Protein AF-A0A1Z5IZV8-F1 (afdb_monomer)

Solvent-accessible surface area (backbone atoms only — not comparable to full-atom values): 6858 Å² total; per-residue (Å²): 134,85,79,77,83,75,51,70,67,57,52,53,51,50,49,42,70,78,34,72,87,62,86,81,80,80,51,69,66,60,46,51,50,49,55,48,50,47,65,76,40,50,89,75,47,74,56,68,29,40,55,60,50,47,11,37,74,75,70,69,34,94,59,42,61,70,44,50,53,52,52,60,74,42,32,76,66,36,24,40,95,66,75,30,72,30,62,69,86,53,36,86,83,49,46,65,34,43,41,64,62,48,50,51,52,49,51,69,64,59,73,75,76,127

Organism: NCBI:txid1714682

Radius of gyration: 18.43 Å; Cα contacts (8 Å, |Δi|>4): 82; chains: 1; bounding box: 44×48×38 Å

Secondary structure (DSSP, 8-state):
-------HHHHHHHHHHH-TT------HHHHHHHHHHHHHTGGGSPPEEPHHHHHHHHS--S-SHHHHHHHHHTHHHHBGGGT-SB-SSGGGG---EEHHHHHHHHHHHHTT--

Sequence (114 aa):
MDTVKVDKQQLLNLVKLTFPEAVVITDPKQVNAFEKWRKENERALPEMWTLKEFAKRVYHLKSTKRAADYLFQHRDELDIEKGGFIDFDQSHNGWHIPAEELIEFNRSHHYRWE

pLDDT: mean 80.72, std 13.1, range [33.47, 93.0]

Mean predicted aligned error: 12.45 Å

Foldseek 3Di:
DDDPPDDPVNVVVVCCVVPVPDDDDDDPVVVVVVVVVCVVCVVVDQDWDWLCCCCCVPVVDNDSVVSVVVCVVCVCQQDVVNVHPWPPVCCVVTGGHRPVSVVVVVVVVVVPDD

Structure (mmCIF, N/CA/C/O backbone):
data_AF-A0A1Z5IZV8-F1
#
_entry.id   AF-A0A1Z5IZV8-F1
#
loop_
_atom_site.group_PDB
_atom_site.id
_atom_site.type_symbol
_atom_site.label_atom_id
_atom_site.label_alt_id
_atom_site.label_comp_id
_atom_site.label_asym_id
_atom_site.label_entity_id
_atom_site.label_seq_id
_atom_site.pdbx_PDB_ins_code
_atom_site.Cartn_x
_atom_site.Cartn_y
_atom_site.Cartn_z
_atom_site.occupancy
_atom_site.B_iso_or_equiv
_atom_site.auth_seq_id
_atom_site.auth_comp_id
_atom_site.auth_asym_id
_atom_site.auth_atom_id
_atom_site.pdbx_PDB_model_num
ATOM 1 N N . MET A 1 1 ? -6.417 30.298 3.667 1.00 38.81 1 MET A N 1
ATOM 2 C CA . MET A 1 1 ? -6.817 28.892 3.464 1.00 38.81 1 MET A CA 1
ATOM 3 C C . MET A 1 1 ? -8.028 28.656 4.337 1.00 38.81 1 MET A C 1
ATOM 5 O O . MET A 1 1 ? -7.876 28.570 5.550 1.00 38.81 1 MET A O 1
ATOM 9 N N . ASP A 1 2 ? -9.215 28.663 3.738 1.00 42.16 2 ASP A N 1
ATOM 10 C CA . ASP A 1 2 ? -10.458 28.394 4.456 1.00 42.16 2 ASP A CA 1
ATOM 11 C C . ASP A 1 2 ? -10.529 26.906 4.787 1.00 42.16 2 ASP A C 1
ATOM 13 O O . ASP A 1 2 ? -10.492 26.048 3.905 1.00 42.16 2 ASP A O 1
ATOM 17 N N . THR A 1 3 ? -10.584 26.586 6.076 1.00 48.09 3 THR A N 1
ATOM 18 C CA . THR A 1 3 ? -10.885 25.228 6.520 1.00 48.09 3 THR A CA 1
ATOM 19 C C . THR A 1 3 ? -12.381 25.017 6.347 1.00 48.09 3 THR A C 1
ATOM 21 O O . THR A 1 3 ? -13.196 25.527 7.114 1.00 48.09 3 THR A O 1
ATOM 24 N N . VAL A 1 4 ? -12.758 24.282 5.301 1.00 58.72 4 VAL A N 1
ATOM 25 C CA . VAL A 1 4 ? -14.135 23.818 5.130 1.00 58.72 4 VAL A CA 1
ATOM 26 C C . VAL A 1 4 ? -14.443 22.904 6.313 1.00 58.72 4 VAL A C 1
ATOM 28 O O . VAL A 1 4 ? -13.848 21.835 6.453 1.00 58.72 4 VAL A O 1
ATOM 31 N N . LYS A 1 5 ? -15.343 23.334 7.205 1.00 57.12 5 LYS A N 1
ATOM 32 C CA . LYS A 1 5 ? -15.905 22.453 8.232 1.00 57.12 5 LYS A CA 1
ATOM 33 C C . LYS A 1 5 ? -16.708 21.377 7.517 1.00 57.12 5 LYS A C 1
ATOM 35 O O . LYS A 1 5 ? -17.832 21.625 7.094 1.00 57.12 5 LYS A O 1
ATOM 40 N N . VAL A 1 6 ? -16.113 20.202 7.364 1.00 62.16 6 VAL A N 1
ATOM 41 C CA . VAL A 1 6 ? -16.820 19.048 6.822 1.00 62.16 6 VAL A CA 1
ATOM 42 C C . VAL A 1 6 ? -17.757 18.525 7.903 1.00 62.16 6 VAL A C 1
ATOM 44 O O . VAL A 1 6 ? -17.321 18.164 8.999 1.00 62.16 6 VAL A O 1
ATOM 47 N N . ASP A 1 7 ? -19.055 18.529 7.609 1.00 81.94 7 ASP A N 1
ATOM 48 C CA . ASP A 1 7 ? -20.068 17.965 8.491 1.00 81.94 7 ASP A CA 1
ATOM 49 C C . ASP A 1 7 ? -19.853 16.447 8.586 1.00 81.94 7 ASP A C 1
ATOM 51 O O . ASP A 1 7 ? -19.759 15.740 7.577 1.00 81.94 7 ASP A O 1
ATOM 55 N N . LYS A 1 8 ? -19.784 15.931 9.816 1.00 78.56 8 LYS A N 1
ATOM 56 C CA . LYS A 1 8 ? -19.640 14.499 10.098 1.00 78.56 8 LYS A CA 1
ATOM 57 C C . LYS A 1 8 ? -20.706 13.674 9.367 1.00 78.56 8 LYS A C 1
ATOM 59 O O . LYS A 1 8 ? -20.403 12.589 8.880 1.00 78.56 8 LYS A O 1
ATOM 64 N N . GLN A 1 9 ? -21.930 14.186 9.253 1.00 79.88 9 GLN A N 1
ATOM 65 C CA . GLN A 1 9 ? -23.023 13.508 8.567 1.00 79.88 9 GLN A CA 1
ATOM 66 C C . GLN A 1 9 ? -22.805 13.447 7.049 1.00 79.88 9 GLN A C 1
ATOM 68 O O . GLN A 1 9 ? -23.099 12.427 6.429 1.00 79.88 9 GLN A O 1
ATOM 73 N N . GLN A 1 10 ? -22.239 14.501 6.454 1.00 83.00 10 GLN A N 1
ATOM 74 C CA . GLN A 1 10 ? -21.890 14.518 5.030 1.00 83.00 10 GLN A CA 1
ATOM 75 C C . GLN A 1 10 ? -20.781 13.508 4.716 1.00 83.00 10 GLN A C 1
ATOM 77 O O . GLN A 1 10 ? -20.892 12.769 3.740 1.00 83.00 10 GLN A O 1
ATOM 82 N N . LEU A 1 11 ? -19.763 13.412 5.577 1.00 81.44 11 LEU A N 1
ATOM 83 C CA . LEU A 1 11 ? -18.706 12.399 5.466 1.00 81.44 11 LEU A CA 1
ATOM 84 C C . LEU A 1 11 ? -19.257 10.975 5.553 1.00 81.44 11 LEU A C 1
ATOM 86 O O . LEU A 1 11 ? -18.922 10.137 4.722 1.00 81.44 11 LEU A O 1
ATOM 90 N N . LEU A 1 12 ? -20.134 10.703 6.524 1.00 83.38 12 LEU A N 1
ATOM 91 C CA . LEU A 1 12 ? -20.757 9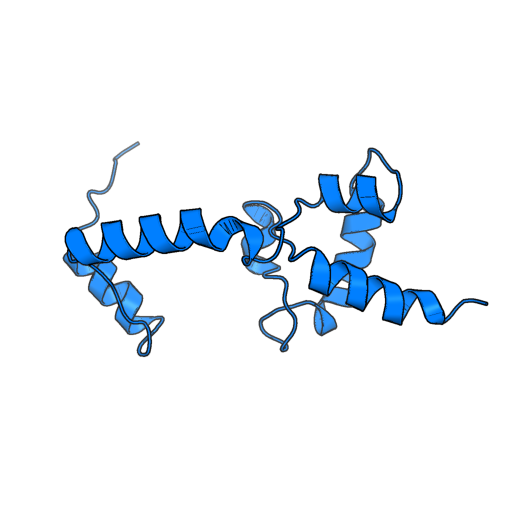.385 6.671 1.00 83.38 12 LEU A CA 1
ATOM 92 C C . LEU A 1 12 ? -21.574 8.993 5.439 1.00 83.38 12 LEU A C 1
ATOM 94 O O . LEU A 1 12 ? -21.531 7.840 5.014 1.00 83.38 12 LEU A O 1
ATOM 98 N N . ASN A 1 13 ? -22.302 9.948 4.863 1.00 84.00 13 ASN A N 1
ATOM 99 C CA . ASN A 1 13 ? -23.088 9.708 3.661 1.00 84.00 13 ASN A CA 1
ATOM 100 C C . ASN A 1 13 ? -22.189 9.426 2.451 1.00 84.00 13 ASN A C 1
ATOM 102 O O . ASN A 1 13 ? -22.472 8.491 1.711 1.00 84.00 13 ASN A O 1
ATOM 106 N N . LEU A 1 14 ? -21.091 10.173 2.280 1.00 84.38 14 LEU A N 1
ATOM 107 C CA . LEU A 1 14 ? -20.109 9.927 1.218 1.00 84.38 14 LEU A CA 1
ATOM 108 C C . LEU A 1 14 ? -19.479 8.538 1.338 1.00 84.38 14 LEU A C 1
ATOM 110 O O . LEU A 1 14 ? -19.463 7.795 0.365 1.00 84.38 14 LEU A O 1
ATOM 114 N N . VAL A 1 15 ? -19.031 8.154 2.537 1.00 80.81 15 VAL A N 1
ATOM 115 C CA . VAL A 1 15 ? -18.419 6.836 2.765 1.00 80.81 15 VAL A CA 1
ATOM 116 C C . VAL A 1 15 ? -19.391 5.709 2.429 1.00 80.81 15 VAL A C 1
ATOM 118 O O . VAL A 1 15 ? -18.998 4.771 1.751 1.00 80.81 15 VAL A O 1
ATOM 121 N N . LYS A 1 16 ? -20.661 5.810 2.834 1.00 82.00 16 LYS A N 1
ATOM 122 C CA . LYS A 1 16 ? -21.679 4.799 2.501 1.00 82.00 16 LYS A CA 1
ATOM 123 C C . LYS A 1 16 ? -22.024 4.751 1.015 1.00 82.00 16 LYS A C 1
ATOM 125 O O . LYS A 1 16 ? -22.458 3.716 0.529 1.00 82.00 16 LYS A O 1
ATOM 130 N N . LEU A 1 17 ? -21.880 5.865 0.306 1.00 83.62 17 LEU A N 1
ATOM 131 C CA . LEU A 1 17 ? -22.172 5.935 -1.122 1.00 83.62 17 LEU A CA 1
ATOM 132 C C . LEU A 1 17 ? -21.028 5.332 -1.947 1.00 83.62 17 LEU A C 1
ATOM 134 O O . LEU A 1 17 ? -21.286 4.623 -2.913 1.00 83.62 17 LEU A O 1
ATOM 138 N N . THR A 1 18 ? -19.782 5.561 -1.529 1.00 79.62 18 THR A N 1
ATOM 139 C CA . THR A 1 18 ? -18.587 4.977 -2.156 1.00 79.62 18 THR A CA 1
ATOM 140 C C . THR A 1 18 ? -18.376 3.515 -1.752 1.00 79.62 18 THR A C 1
ATOM 142 O O . THR A 1 18 ? -17.965 2.700 -2.571 1.00 79.62 18 THR A O 1
ATOM 145 N N . PHE A 1 19 ? -18.684 3.170 -0.501 1.00 82.50 19 PHE A N 1
ATOM 146 C CA . PHE A 1 19 ? -18.491 1.843 0.079 1.00 82.50 19 PHE A CA 1
ATOM 147 C C . PHE A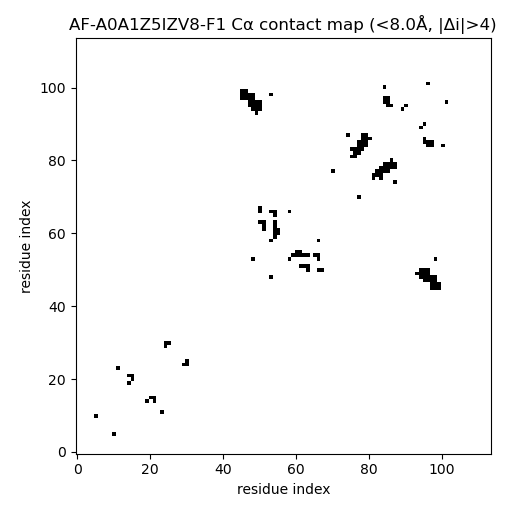 1 19 ? -19.783 1.381 0.773 1.00 82.50 19 PHE A C 1
ATOM 149 O O . PHE A 1 19 ? -19.893 1.460 2.000 1.00 82.50 19 PHE A O 1
ATOM 156 N N . PRO A 1 20 ? -20.783 0.907 0.012 1.00 77.81 20 PRO A N 1
ATOM 157 C CA . PRO A 1 20 ? -22.093 0.538 0.558 1.00 77.81 20 PRO A CA 1
ATOM 158 C C . PRO A 1 20 ? -22.032 -0.593 1.592 1.00 77.81 20 PRO A C 1
ATOM 160 O O . PRO A 1 20 ? -22.832 -0.610 2.523 1.00 77.81 20 PRO A O 1
ATOM 163 N N . GLU A 1 21 ? -21.035 -1.471 1.484 1.00 83.44 21 GLU A N 1
ATOM 164 C CA . GLU A 1 21 ? -20.803 -2.579 2.419 1.00 83.44 21 GLU A CA 1
ATOM 165 C C . GLU A 1 21 ? -19.911 -2.194 3.615 1.00 83.44 21 GLU A C 1
ATOM 167 O O . GLU A 1 21 ? -19.640 -3.016 4.492 1.00 83.44 21 GLU A O 1
ATOM 172 N N . ALA A 1 22 ? -19.414 -0.953 3.677 1.00 75.69 22 ALA A N 1
ATOM 173 C CA . ALA A 1 22 ? -18.533 -0.541 4.760 1.00 75.69 22 ALA A CA 1
ATOM 174 C C . ALA A 1 22 ? -19.294 -0.399 6.083 1.00 75.69 22 ALA A C 1
ATOM 176 O O . ALA A 1 22 ? -20.252 0.369 6.219 1.00 75.69 22 ALA A O 1
ATOM 177 N N . VAL A 1 23 ? -18.791 -1.075 7.115 1.00 79.62 23 VAL A N 1
ATOM 178 C CA . VAL A 1 23 ? -19.248 -0.879 8.492 1.00 79.62 23 VAL A CA 1
ATOM 179 C C . VAL A 1 23 ? -18.540 0.339 9.074 1.00 79.62 23 VAL A C 1
ATOM 181 O O . VAL A 1 23 ? -17.356 0.293 9.406 1.00 79.62 23 VAL A O 1
ATOM 184 N N . VAL A 1 24 ? -19.270 1.446 9.213 1.00 79.88 24 VAL A N 1
ATOM 185 C CA . VAL A 1 24 ? -18.715 2.672 9.796 1.00 79.88 24 VAL A CA 1
ATOM 186 C C . VAL A 1 24 ? -18.911 2.685 11.308 1.00 79.88 24 VAL A C 1
ATOM 188 O O . VAL A 1 24 ? -20.030 2.796 11.808 1.00 79.88 24 VAL A O 1
ATOM 191 N N . ILE A 1 25 ? -17.803 2.619 12.041 1.00 79.38 25 ILE A N 1
ATOM 192 C CA . ILE A 1 25 ? -17.791 2.646 13.502 1.00 79.38 25 ILE A CA 1
ATOM 193 C C . ILE A 1 25 ? -17.687 4.099 13.978 1.00 79.38 25 ILE A C 1
ATOM 195 O O . ILE A 1 25 ? -16.654 4.745 13.823 1.00 79.38 25 ILE A O 1
ATOM 199 N N . THR A 1 26 ? -18.758 4.628 14.575 1.00 81.19 26 THR A N 1
ATOM 200 C CA . THR A 1 26 ? -18.784 6.003 15.117 1.00 81.19 26 THR A CA 1
ATOM 201 C C . THR A 1 26 ? -18.899 6.075 16.634 1.00 81.19 26 THR A C 1
ATOM 203 O O . THR A 1 26 ? -18.782 7.167 17.196 1.00 81.19 26 THR A O 1
ATOM 206 N N . ASP A 1 27 ? -19.183 4.948 17.290 1.00 87.69 27 ASP A N 1
ATOM 207 C CA . ASP A 1 27 ? -19.296 4.868 18.743 1.00 87.69 27 ASP A CA 1
ATOM 208 C C . ASP A 1 27 ? -17.899 4.914 19.394 1.00 87.69 27 ASP A C 1
ATOM 210 O O . ASP A 1 27 ? -17.048 4.084 19.062 1.00 87.69 27 ASP A O 1
ATOM 214 N N . PRO A 1 28 ? -17.637 5.836 20.339 1.00 88.56 28 PRO A N 1
ATOM 215 C CA . PRO A 1 28 ? -16.316 5.975 20.950 1.00 88.56 28 PRO A CA 1
ATOM 216 C C . PRO A 1 28 ? -15.803 4.715 21.660 1.00 88.56 28 PRO A C 1
ATOM 218 O O . PRO A 1 28 ? -14.593 4.493 21.698 1.00 88.56 28 PRO A O 1
ATOM 221 N N . LYS A 1 29 ? -16.682 3.873 22.226 1.00 89.94 29 LYS A N 1
ATOM 222 C CA . LYS A 1 29 ? -16.252 2.630 22.886 1.00 89.94 29 LYS A CA 1
ATOM 223 C C . LYS A 1 29 ? -15.795 1.608 21.855 1.00 89.94 29 LYS A C 1
ATOM 225 O O . LYS A 1 29 ? -14.776 0.960 22.073 1.00 89.94 29 LYS A O 1
ATOM 230 N N . GLN A 1 30 ? -16.509 1.493 20.738 1.00 84.94 30 GLN A N 1
ATOM 231 C CA . GLN A 1 30 ? -16.116 0.615 19.635 1.00 84.94 30 GLN A CA 1
ATOM 232 C C . GLN A 1 30 ? -14.827 1.090 18.955 1.00 84.94 30 GLN A C 1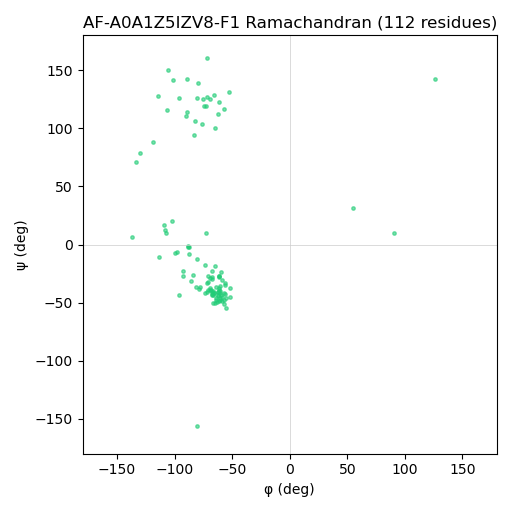
ATOM 234 O O . GLN A 1 30 ? -13.959 0.266 18.683 1.00 84.94 30 GLN A O 1
ATOM 239 N N . VAL A 1 31 ? -14.649 2.404 18.766 1.00 82.81 31 VAL A N 1
ATOM 240 C CA . VAL A 1 31 ? -13.384 2.975 18.268 1.00 82.81 31 VAL A CA 1
ATOM 241 C C . VAL A 1 31 ? -12.228 2.618 19.205 1.00 82.81 31 VAL A C 1
ATOM 243 O O . VAL A 1 31 ? -11.214 2.095 18.758 1.00 82.81 31 VAL A O 1
ATOM 246 N N . ASN A 1 32 ? -12.392 2.819 20.516 1.00 87.00 32 ASN A N 1
ATOM 247 C CA . ASN A 1 32 ? -11.355 2.473 21.491 1.00 87.00 32 ASN A CA 1
ATOM 248 C C . ASN A 1 32 ? -11.063 0.966 21.538 1.00 87.00 32 ASN A C 1
ATOM 250 O O . ASN A 1 32 ? -9.911 0.573 21.718 1.00 87.00 32 ASN A O 1
ATOM 254 N N . ALA A 1 33 ? -12.082 0.117 21.378 1.00 86.06 33 ALA A N 1
ATOM 255 C CA . ALA A 1 33 ? -11.907 -1.330 21.301 1.00 86.06 33 ALA A CA 1
ATOM 256 C C . ALA A 1 33 ? -11.131 -1.740 20.041 1.00 86.06 33 ALA A C 1
ATOM 258 O O . ALA A 1 33 ? -10.231 -2.571 20.132 1.00 86.06 33 ALA A O 1
ATOM 259 N N . PHE A 1 34 ? -11.426 -1.118 18.896 1.00 81.56 34 PHE A N 1
ATOM 260 C CA . PHE A 1 34 ? -10.692 -1.334 17.652 1.00 81.56 34 PHE A CA 1
ATOM 261 C C . PHE A 1 34 ? -9.237 -0.870 17.761 1.00 81.56 34 PHE A C 1
ATOM 263 O O . PHE A 1 34 ? -8.332 -1.621 17.417 1.00 81.56 34 PHE A O 1
ATOM 270 N N . GLU A 1 35 ? -8.986 0.317 18.314 1.00 81.81 35 GLU A N 1
ATOM 271 C CA . GLU A 1 35 ? -7.627 0.826 18.544 1.00 81.81 35 GLU A CA 1
ATOM 272 C C . GLU A 1 35 ? -6.827 -0.067 19.502 1.00 81.81 35 GLU A C 1
ATOM 274 O O . GLU A 1 35 ? -5.639 -0.317 19.293 1.00 81.81 35 GLU A O 1
ATOM 279 N N . LYS A 1 36 ? -7.478 -0.594 20.546 1.00 85.88 36 LYS A N 1
ATOM 280 C CA . LYS A 1 36 ? -6.864 -1.556 21.465 1.00 85.88 36 LYS A CA 1
ATOM 281 C C . LYS A 1 36 ? -6.526 -2.867 20.754 1.00 85.88 36 LYS A C 1
ATOM 283 O O . LYS A 1 36 ? -5.378 -3.297 20.823 1.00 85.88 36 LYS A O 1
ATOM 288 N N . TRP A 1 37 ? -7.483 -3.449 20.029 1.00 86.56 37 TRP A N 1
ATOM 289 C CA . TRP A 1 37 ? -7.259 -4.647 19.218 1.00 86.56 37 TRP A CA 1
ATOM 290 C C . TRP A 1 37 ? -6.115 -4.435 18.224 1.00 86.56 37 TRP A C 1
ATOM 292 O O . TRP A 1 37 ? -5.211 -5.260 18.149 1.00 86.56 37 TRP A O 1
ATOM 302 N N . ARG A 1 38 ? -6.099 -3.300 17.522 1.00 79.69 38 ARG A N 1
ATOM 303 C CA . ARG A 1 38 ? -5.073 -2.950 16.539 1.00 79.69 38 ARG A CA 1
ATOM 304 C C . ARG A 1 38 ? -3.679 -2.916 17.161 1.00 79.69 38 ARG A C 1
ATOM 306 O O . ARG A 1 38 ? -2.761 -3.476 16.582 1.00 79.69 38 ARG A O 1
ATOM 313 N N . LYS A 1 39 ? -3.520 -2.303 18.339 1.00 77.56 39 LYS A N 1
ATOM 314 C CA . LYS A 1 39 ? -2.237 -2.275 19.067 1.00 77.56 39 LYS A CA 1
ATOM 315 C C . LYS A 1 39 ? -1.819 -3.654 19.571 1.00 77.56 39 LYS A C 1
ATOM 317 O O . LYS A 1 39 ? -0.649 -4.009 19.504 1.00 77.56 39 LYS A O 1
ATOM 322 N N . GLU A 1 40 ? -2.766 -4.441 20.073 1.00 80.38 40 GLU A N 1
ATOM 323 C CA . GLU A 1 40 ? -2.504 -5.798 20.572 1.00 80.38 40 GLU A CA 1
ATOM 324 C C . GLU A 1 40 ? -2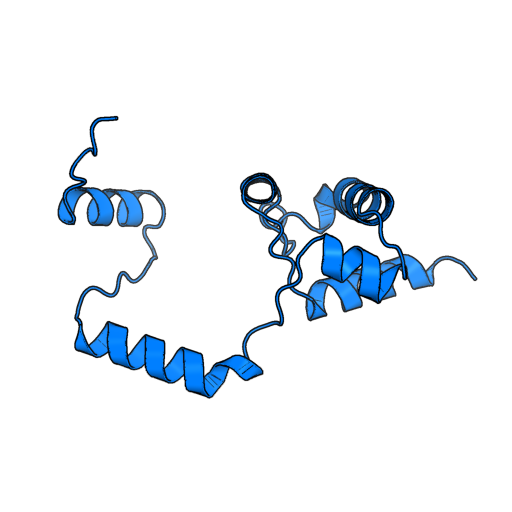.149 -6.775 19.441 1.00 80.38 40 GLU A C 1
ATOM 326 O O . GLU A 1 40 ? -1.379 -7.710 19.650 1.00 80.38 40 GLU A O 1
ATOM 331 N N . ASN A 1 41 ? -2.659 -6.522 18.235 1.00 72.31 41 ASN A N 1
ATOM 332 C CA . ASN A 1 41 ? -2.469 -7.347 17.045 1.00 72.31 41 ASN A CA 1
ATOM 333 C C . ASN A 1 41 ? -1.570 -6.669 16.003 1.00 72.31 41 ASN A C 1
ATOM 335 O O . ASN A 1 41 ? -1.529 -7.099 14.857 1.00 72.31 41 ASN A O 1
ATOM 339 N N . GLU A 1 42 ? -0.807 -5.643 16.385 1.00 61.94 42 GLU A N 1
ATOM 340 C CA . GLU A 1 42 ? 0.061 -4.887 15.471 1.00 61.94 42 GLU A CA 1
ATOM 341 C C . GLU A 1 42 ? 1.137 -5.780 14.833 1.00 61.94 42 GLU A C 1
ATOM 343 O O . GLU A 1 42 ? 1.543 -5.556 13.701 1.00 61.94 42 GLU A O 1
ATOM 348 N N . ARG A 1 43 ? 1.533 -6.859 15.522 1.00 55.44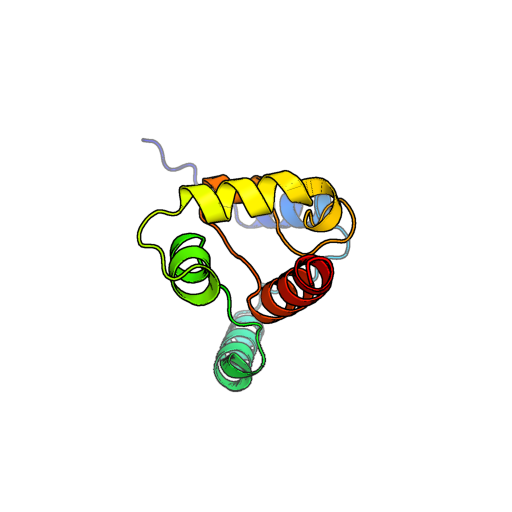 43 ARG A N 1
ATOM 349 C CA . ARG A 1 43 ? 2.421 -7.906 14.983 1.00 55.44 43 ARG A CA 1
ATOM 350 C C . ARG A 1 43 ? 1.756 -8.841 13.968 1.00 55.44 43 ARG A C 1
ATOM 352 O O . ARG A 1 43 ? 2.470 -9.563 13.287 1.00 55.44 43 ARG A O 1
ATOM 359 N N . ALA A 1 44 ? 0.427 -8.882 13.928 1.00 62.44 44 ALA A N 1
ATOM 360 C CA . ALA A 1 44 ? -0.361 -9.671 12.983 1.00 62.44 44 ALA A CA 1
ATOM 361 C C . ALA A 1 44 ? -0.845 -8.836 11.784 1.00 62.44 44 ALA A C 1
ATOM 363 O O . ALA A 1 44 ? -1.437 -9.390 10.862 1.00 62.44 44 ALA A O 1
ATOM 364 N N . LEU A 1 45 ? -0.617 -7.517 11.794 1.00 64.00 45 LEU A N 1
ATOM 365 C CA . LEU A 1 45 ? -0.813 -6.685 10.613 1.00 64.00 45 LEU A CA 1
ATOM 366 C C . LEU A 1 45 ? 0.398 -6.846 9.682 1.00 64.00 45 LEU A C 1
ATOM 368 O O . LEU A 1 45 ? 1.527 -6.856 10.184 1.00 64.00 45 LEU A O 1
ATOM 372 N N . PRO A 1 46 ? 0.190 -6.939 8.356 1.00 70.69 46 PRO A N 1
ATOM 373 C CA . PRO A 1 46 ? 1.288 -6.972 7.399 1.00 70.69 46 PRO A CA 1
ATOM 374 C C . PRO A 1 46 ? 2.224 -5.782 7.625 1.00 70.69 46 PRO A C 1
ATOM 376 O O . PRO A 1 46 ? 1.776 -4.638 7.760 1.00 70.69 46 PRO A O 1
ATOM 379 N N . GLU A 1 47 ? 3.532 -6.040 7.695 1.00 83.50 47 GLU A N 1
ATOM 380 C CA . GLU A 1 47 ? 4.519 -4.962 7.765 1.00 83.50 47 GLU A CA 1
ATOM 381 C C . GLU A 1 47 ? 4.401 -4.133 6.481 1.00 83.50 47 GLU A C 1
ATOM 383 O O . GLU A 1 47 ? 4.539 -4.663 5.384 1.00 83.50 47 GLU A O 1
ATOM 388 N N . MET A 1 48 ? 4.148 -2.832 6.604 1.00 88.12 48 MET A N 1
ATOM 389 C CA . MET A 1 48 ? 4.046 -1.945 5.447 1.00 88.12 48 MET A CA 1
ATOM 390 C C . MET A 1 48 ? 5.386 -1.257 5.211 1.00 88.12 48 MET A C 1
ATOM 392 O O . MET A 1 48 ? 5.920 -0.597 6.103 1.00 88.12 48 MET A O 1
ATOM 396 N N . TRP A 1 49 ? 5.919 -1.371 4.000 1.00 90.31 49 TRP A N 1
ATOM 397 C CA . TRP A 1 49 ? 7.141 -0.699 3.581 1.00 90.31 49 TRP A CA 1
ATOM 398 C C . TRP A 1 49 ? 6.855 0.526 2.729 1.00 90.31 49 TRP A C 1
ATOM 400 O O . TRP A 1 49 ? 6.025 0.523 1.819 1.00 90.31 49 TRP A O 1
ATOM 410 N N . THR A 1 50 ? 7.654 1.559 2.964 1.00 91.81 50 THR A N 1
ATOM 411 C CA . THR A 1 50 ? 7.861 2.631 1.995 1.00 91.81 50 THR A CA 1
ATOM 412 C C . THR A 1 50 ? 8.701 2.136 0.815 1.00 91.81 50 THR A C 1
ATOM 414 O O . THR A 1 50 ? 9.498 1.199 0.925 1.00 91.81 50 THR A O 1
ATOM 417 N N . LEU A 1 51 ? 8.645 2.848 -0.313 1.00 90.62 51 LEU A N 1
ATOM 418 C CA . LEU A 1 51 ? 9.494 2.566 -1.476 1.00 90.62 51 LEU A CA 1
ATOM 419 C C . LEU A 1 51 ? 10.995 2.588 -1.137 1.00 90.62 51 LEU A C 1
ATOM 421 O O . LEU A 1 51 ? 11.789 1.838 -1.703 1.00 90.62 51 LEU A O 1
ATOM 425 N N . LYS A 1 52 ? 11.396 3.447 -0.192 1.00 91.31 52 LYS A N 1
ATOM 426 C CA . LYS A 1 52 ? 12.781 3.539 0.283 1.00 91.31 52 LYS A CA 1
ATOM 427 C C . LYS A 1 52 ? 13.193 2.304 1.077 1.00 91.31 52 LYS A C 1
ATOM 429 O O . LYS A 1 52 ? 14.327 1.849 0.939 1.00 91.31 52 LYS A O 1
ATOM 434 N N . GLU A 1 53 ? 12.300 1.767 1.900 1.00 91.56 53 GLU A N 1
ATOM 435 C CA . GLU A 1 53 ? 12.554 0.531 2.639 1.00 91.56 53 GLU A CA 1
ATOM 436 C C . GLU A 1 53 ? 12.636 -0.662 1.704 1.00 91.56 53 GLU A C 1
ATOM 438 O O . GLU A 1 53 ? 13.596 -1.420 1.815 1.00 91.56 53 GLU A O 1
ATOM 443 N N . PHE A 1 54 ? 11.736 -0.765 0.725 1.00 89.56 54 PHE A N 1
ATOM 444 C CA . PHE A 1 54 ? 11.826 -1.789 -0.310 1.00 89.56 54 PHE A CA 1
ATOM 445 C C . PHE A 1 54 ? 13.163 -1.711 -1.068 1.00 89.56 54 PHE A C 1
ATOM 447 O O . PHE A 1 54 ? 13.910 -2.690 -1.117 1.00 89.56 54 PHE A O 1
ATOM 454 N N . ALA A 1 55 ? 13.542 -0.525 -1.560 1.00 89.81 55 ALA A N 1
ATOM 455 C CA . ALA A 1 55 ? 14.816 -0.319 -2.255 1.00 89.81 55 ALA A CA 1
ATOM 456 C C . ALA A 1 55 ? 16.036 -0.717 -1.406 1.00 89.81 55 ALA A C 1
ATOM 458 O O . ALA A 1 55 ? 16.977 -1.343 -1.902 1.00 89.81 55 ALA A O 1
ATOM 459 N N . LYS A 1 56 ? 16.017 -0.380 -0.113 1.00 90.56 56 LYS A N 1
ATOM 460 C CA . LYS A 1 56 ? 17.106 -0.688 0.816 1.00 90.56 56 LYS A CA 1
ATOM 461 C C . LYS A 1 56 ? 17.155 -2.169 1.197 1.00 90.56 56 LYS A C 1
ATOM 463 O O . LYS A 1 56 ? 18.248 -2.718 1.319 1.00 90.56 56 LYS A O 1
ATOM 468 N N . ARG A 1 57 ? 16.007 -2.800 1.445 1.00 87.88 57 ARG A N 1
ATOM 469 C CA . ARG A 1 57 ? 15.931 -4.173 1.964 1.00 87.88 57 ARG A CA 1
ATOM 470 C C . ARG A 1 57 ? 16.095 -5.220 0.865 1.00 87.88 57 ARG A C 1
ATOM 472 O O . ARG A 1 57 ? 16.752 -6.220 1.119 1.00 87.88 57 ARG A O 1
ATOM 479 N N . VAL A 1 58 ? 15.564 -4.973 -0.334 1.00 85.06 58 VAL A N 1
ATOM 480 C CA . VAL A 1 58 ? 15.586 -5.944 -1.444 1.00 85.06 58 VAL A CA 1
ATOM 481 C C . VAL A 1 58 ? 16.742 -5.706 -2.408 1.00 85.06 58 VAL A C 1
ATOM 483 O O . VAL A 1 58 ? 17.428 -6.647 -2.787 1.00 85.06 58 VAL A O 1
ATOM 486 N N . TYR A 1 59 ? 17.004 -4.451 -2.779 1.00 83.81 59 TYR A N 1
ATOM 487 C CA . TYR A 1 59 ? 18.065 -4.127 -3.741 1.00 83.81 59 TYR A CA 1
ATOM 488 C C . TYR A 1 59 ? 19.364 -3.643 -3.085 1.00 83.81 59 TYR A C 1
ATOM 490 O O . TYR A 1 59 ? 20.357 -3.447 -3.780 1.00 83.81 59 TYR A O 1
ATOM 498 N N . HIS A 1 60 ? 19.371 -3.416 -1.766 1.00 86.31 60 HIS A N 1
ATOM 499 C CA . HIS A 1 60 ? 20.493 -2.807 -1.038 1.00 86.31 60 HIS A CA 1
ATOM 500 C C . HIS A 1 60 ? 20.924 -1.439 -1.598 1.00 86.31 60 HIS A C 1
ATOM 502 O O . HIS A 1 60 ? 22.088 -1.045 -1.513 1.00 86.31 60 HIS A O 1
ATOM 508 N N . LEU A 1 61 ? 19.968 -0.676 -2.144 1.00 82.75 61 LEU A N 1
ATOM 509 C CA . LEU A 1 61 ? 20.206 0.629 -2.762 1.00 82.75 61 LEU A CA 1
ATOM 510 C C . LEU A 1 61 ? 19.712 1.786 -1.885 1.00 82.75 61 LEU A C 1
ATOM 512 O O . LEU A 1 61 ? 18.738 1.674 -1.145 1.00 82.75 61 LEU A O 1
ATOM 516 N N . LYS A 1 62 ? 20.376 2.945 -2.006 1.00 82.50 62 LYS A N 1
ATOM 517 C CA . LYS A 1 62 ? 19.913 4.216 -1.410 1.00 82.50 62 LYS A CA 1
ATOM 518 C C . LYS A 1 62 ? 18.886 4.947 -2.282 1.00 82.50 62 LYS A C 1
ATOM 520 O O . LYS A 1 62 ? 18.105 5.735 -1.759 1.00 82.50 62 LYS A O 1
ATOM 525 N N . SER A 1 63 ? 18.926 4.716 -3.594 1.00 90.31 63 SER A N 1
ATOM 526 C CA . SER A 1 63 ? 17.994 5.291 -4.568 1.00 90.31 63 SER A CA 1
ATOM 527 C C . SER A 1 63 ? 16.774 4.394 -4.730 1.00 90.31 63 SER A C 1
ATOM 529 O O . SER A 1 63 ? 16.902 3.173 -4.763 1.00 90.31 63 SER A O 1
ATOM 531 N N . THR A 1 64 ? 15.607 5.009 -4.889 1.00 90.81 64 THR A N 1
ATOM 532 C CA . THR A 1 64 ? 14.330 4.322 -5.100 1.00 90.81 64 THR A CA 1
ATOM 533 C C . THR A 1 64 ? 14.036 4.010 -6.563 1.00 90.81 64 THR A C 1
ATOM 535 O O . THR A 1 64 ? 13.088 3.281 -6.824 1.00 90.81 64 THR A O 1
ATOM 538 N N . LYS A 1 65 ? 14.834 4.513 -7.517 1.00 91.12 65 LYS A N 1
ATOM 539 C CA . LYS A 1 65 ? 14.532 4.415 -8.956 1.00 91.12 65 LYS A CA 1
ATOM 540 C C . LYS A 1 65 ? 14.299 2.974 -9.418 1.00 91.12 65 LYS A C 1
ATOM 542 O O . LYS A 1 65 ? 13.234 2.666 -9.921 1.00 91.12 65 LYS A O 1
ATOM 547 N N . ARG A 1 66 ? 15.257 2.078 -9.163 1.00 87.00 66 ARG A N 1
ATOM 548 C CA . ARG A 1 66 ? 15.157 0.666 -9.571 1.00 87.00 66 ARG A CA 1
ATOM 549 C C . ARG A 1 66 ? 13.966 -0.051 -8.928 1.00 87.00 66 ARG A C 1
ATOM 551 O O . ARG A 1 66 ? 13.334 -0.876 -9.571 1.00 87.00 66 ARG A O 1
ATOM 558 N N . ALA A 1 67 ? 13.676 0.271 -7.669 1.00 90.12 67 ALA A N 1
ATOM 559 C CA . ALA A 1 67 ? 12.526 -0.274 -6.963 1.00 90.12 67 ALA A CA 1
ATOM 560 C C . ALA A 1 67 ? 11.208 0.220 -7.577 1.00 90.12 67 ALA A C 1
ATOM 562 O O . ALA A 1 67 ? 10.313 -0.582 -7.796 1.00 90.12 67 ALA A O 1
ATOM 563 N N . ALA A 1 68 ? 11.112 1.512 -7.906 1.00 90.94 68 ALA A N 1
ATOM 564 C CA . ALA A 1 68 ? 9.943 2.078 -8.574 1.00 90.94 68 ALA A CA 1
ATOM 565 C C . ALA A 1 68 ? 9.746 1.467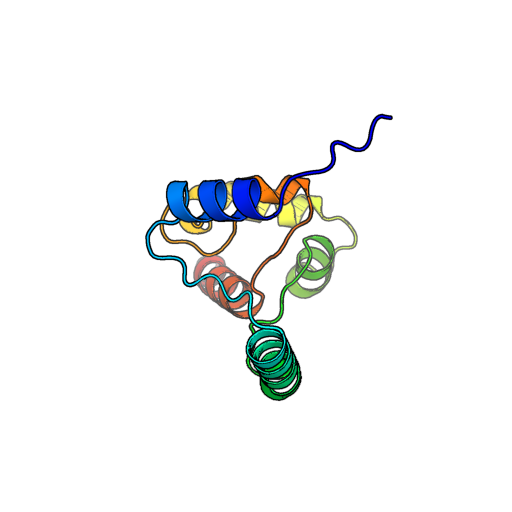 -9.963 1.00 90.94 68 ALA A C 1
ATOM 567 O O . ALA A 1 68 ? 8.653 1.006 -10.268 1.00 90.94 68 ALA A O 1
ATOM 568 N N . ASP A 1 69 ? 10.810 1.422 -10.770 1.00 91.38 69 ASP A N 1
ATOM 569 C CA . ASP A 1 69 ? 10.782 0.867 -12.124 1.00 91.38 69 ASP A CA 1
ATOM 570 C C . ASP A 1 69 ? 10.281 -0.588 -12.100 1.00 91.38 69 ASP A C 1
ATOM 572 O O . ASP A 1 69 ? 9.423 -0.949 -12.899 1.00 91.38 69 ASP A O 1
ATOM 576 N N . TYR A 1 70 ? 10.742 -1.397 -11.137 1.00 90.25 70 TYR A N 1
ATOM 577 C 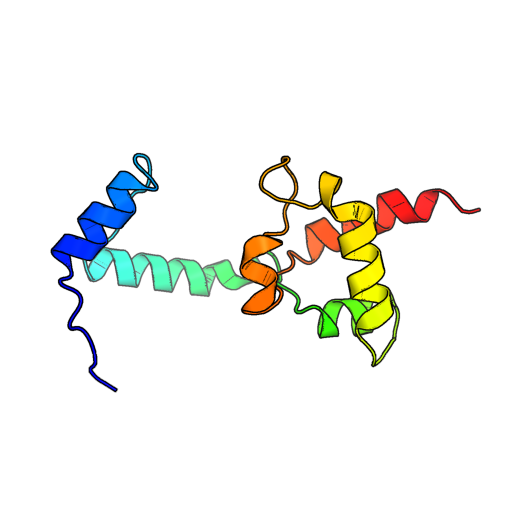CA . TYR A 1 70 ? 10.266 -2.769 -10.945 1.00 90.25 70 TYR A CA 1
ATOM 578 C C . TYR A 1 70 ? 8.768 -2.838 -10.613 1.00 90.25 70 TYR A C 1
ATOM 580 O O . TYR A 1 70 ? 8.034 -3.589 -11.252 1.00 90.25 70 TYR A O 1
ATOM 588 N N . LEU A 1 71 ? 8.295 -2.036 -9.652 1.00 91.38 71 LEU A N 1
ATOM 589 C CA . LEU A 1 71 ? 6.875 -2.025 -9.280 1.00 91.38 71 LEU A CA 1
ATOM 590 C C . LEU A 1 71 ? 5.992 -1.575 -10.449 1.00 91.38 71 LEU A C 1
ATOM 592 O O . LEU A 1 71 ? 4.945 -2.165 -10.682 1.00 91.38 71 LEU A O 1
ATOM 596 N N . PHE A 1 72 ? 6.416 -0.568 -11.219 1.00 92.12 72 PHE A N 1
ATOM 597 C CA . PHE A 1 72 ? 5.657 -0.103 -12.381 1.00 92.12 72 PHE A CA 1
ATOM 598 C C . PHE A 1 72 ? 5.701 -1.077 -13.561 1.00 92.12 72 PHE A C 1
ATOM 600 O O . PHE A 1 72 ? 4.708 -1.199 -14.273 1.00 92.12 72 PHE A O 1
ATOM 607 N N . GLN A 1 73 ? 6.809 -1.793 -13.758 1.00 93.00 73 GLN A N 1
ATOM 608 C CA . GLN A 1 73 ? 6.906 -2.843 -14.773 1.00 93.00 73 GLN A CA 1
ATOM 609 C C . GLN A 1 73 ? 5.893 -3.969 -14.522 1.00 93.00 73 GLN A C 1
ATOM 611 O O . GLN A 1 73 ? 5.337 -4.510 -15.474 1.00 93.00 73 GLN A O 1
ATOM 616 N N . HIS A 1 74 ? 5.634 -4.281 -13.252 1.00 92.25 74 HIS A N 1
ATOM 617 C CA . HIS A 1 74 ? 4.679 -5.299 -12.819 1.00 92.25 74 HIS A CA 1
ATOM 618 C C . HIS A 1 74 ? 3.357 -4.706 -12.317 1.00 92.25 74 HIS A C 1
ATOM 620 O O . HIS A 1 74 ? 2.621 -5.377 -11.594 1.00 92.25 74 HIS A O 1
ATOM 626 N N . ARG A 1 75 ? 3.033 -3.454 -12.688 1.00 92.12 75 ARG A N 1
ATOM 627 C CA . ARG A 1 75 ? 1.842 -2.760 -12.175 1.00 92.12 75 ARG A CA 1
ATOM 628 C C . ARG A 1 75 ? 0.592 -3.609 -12.346 1.00 92.12 75 ARG A C 1
ATOM 630 O O . ARG A 1 75 ? -0.159 -3.754 -11.401 1.00 92.12 75 ARG A O 1
ATOM 637 N N . ASP A 1 76 ? 0.400 -4.214 -13.511 1.00 92.50 76 ASP A N 1
ATOM 638 C CA . ASP A 1 76 ? -0.822 -4.962 -13.806 1.00 92.50 76 ASP A CA 1
ATOM 639 C C . ASP A 1 76 ? -1.073 -6.158 -12.878 1.00 92.50 76 ASP A C 1
ATOM 641 O O . ASP A 1 76 ? -2.224 -6.522 -12.665 1.00 92.50 76 ASP A O 1
ATOM 645 N N . GLU A 1 77 ? -0.013 -6.740 -12.318 1.00 92.75 77 GLU A N 1
ATOM 646 C CA . GLU A 1 77 ? -0.076 -7.877 -11.393 1.00 92.75 77 GLU A CA 1
ATOM 647 C C . GLU A 1 77 ? -0.129 -7.421 -9.928 1.00 92.75 77 GLU A C 1
ATOM 649 O O . GLU A 1 77 ? -0.642 -8.124 -9.060 1.00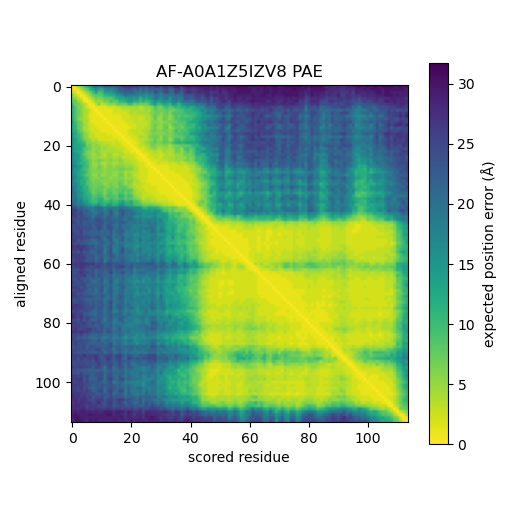 92.75 77 GLU A O 1
ATOM 654 N N . LEU A 1 78 ? 0.425 -6.240 -9.650 1.00 91.69 78 LEU A N 1
ATOM 655 C CA . LEU A 1 78 ? 0.548 -5.675 -8.312 1.00 91.69 78 LEU A CA 1
ATOM 656 C C . LEU A 1 78 ? -0.621 -4.760 -7.938 1.00 91.69 78 LEU A C 1
ATOM 658 O O . LEU A 1 78 ? -0.857 -4.558 -6.750 1.00 91.69 78 LEU A O 1
ATOM 662 N N . ASP A 1 79 ? -1.331 -4.196 -8.914 1.00 91.75 79 ASP A N 1
ATOM 663 C CA . ASP A 1 79 ? -2.396 -3.219 -8.700 1.00 91.75 79 ASP A CA 1
ATOM 664 C C . ASP A 1 79 ? -3.619 -3.873 -8.047 1.00 91.75 79 ASP A C 1
ATOM 666 O O . ASP A 1 79 ? -4.162 -4.862 -8.549 1.00 91.75 79 ASP A O 1
ATOM 670 N N . ILE A 1 80 ? -4.061 -3.313 -6.922 1.00 90.12 80 ILE A N 1
ATOM 671 C CA . ILE A 1 80 ? -5.235 -3.783 -6.179 1.00 90.12 80 ILE A CA 1
ATOM 672 C C . ILE A 1 80 ? -6.495 -3.822 -7.050 1.00 90.12 80 ILE A C 1
ATOM 674 O O . ILE A 1 80 ? -7.289 -4.756 -6.928 1.00 90.12 80 ILE A O 1
ATOM 678 N N . GLU A 1 81 ? -6.657 -2.885 -7.989 1.00 88.88 81 GLU A N 1
ATOM 679 C CA . GLU A 1 81 ? -7.812 -2.877 -8.898 1.00 88.88 81 GLU A CA 1
ATOM 680 C C . GLU A 1 81 ? -7.838 -4.091 -9.841 1.00 88.88 81 GLU A C 1
ATOM 682 O O . GLU A 1 81 ? -8.882 -4.444 -10.391 1.00 88.88 81 GLU A O 1
ATOM 687 N N . LYS A 1 82 ? -6.693 -4.759 -10.009 1.00 86.94 82 LYS A N 1
ATOM 688 C CA . LYS A 1 82 ? -6.511 -5.946 -10.852 1.00 86.94 82 LYS A CA 1
ATOM 689 C C . LYS A 1 82 ? -6.338 -7.233 -10.039 1.00 86.94 82 LYS A C 1
ATOM 691 O O . LYS A 1 82 ? -6.037 -8.279 -10.610 1.00 86.94 82 LYS A O 1
ATOM 696 N N . GLY A 1 83 ? -6.578 -7.177 -8.727 1.00 85.06 83 GLY A N 1
ATOM 697 C CA . GLY A 1 83 ? -6.444 -8.315 -7.814 1.00 85.06 83 GLY A CA 1
ATOM 698 C C . GLY A 1 83 ? -5.059 -8.461 -7.178 1.00 85.06 83 GLY A C 1
ATOM 699 O O . GLY A 1 83 ? -4.798 -9.483 -6.546 1.00 85.06 83 GLY A O 1
ATOM 700 N N . GLY A 1 84 ? -4.187 -7.463 -7.338 1.00 9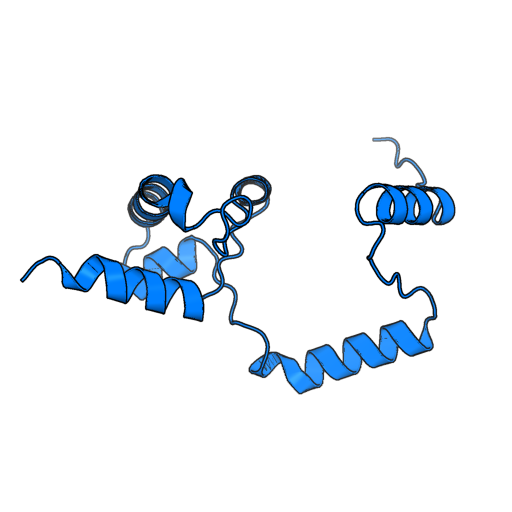0.25 84 GLY A N 1
ATOM 701 C CA . GLY A 1 84 ? -2.928 -7.345 -6.610 1.00 90.25 84 GLY A CA 1
ATOM 702 C C . GLY A 1 84 ? -3.111 -6.772 -5.199 1.00 90.25 84 GLY A C 1
ATOM 703 O O . GLY A 1 84 ? -4.179 -6.865 -4.595 1.00 90.25 84 GLY A O 1
ATOM 704 N N . PHE A 1 85 ? -2.054 -6.172 -4.655 1.00 89.50 85 PHE A N 1
ATOM 705 C CA . PHE A 1 85 ? -1.986 -5.751 -3.247 1.00 89.50 85 PHE A CA 1
ATOM 706 C C . PHE A 1 85 ? -1.361 -4.360 -3.032 1.00 89.50 85 PHE A C 1
ATOM 708 O O . PHE A 1 85 ? -1.140 -3.948 -1.894 1.00 89.50 85 PHE A O 1
ATOM 715 N N . ILE A 1 86 ? -1.075 -3.618 -4.104 1.00 88.62 86 ILE A N 1
ATOM 716 C CA . ILE A 1 86 ? -0.559 -2.247 -4.056 1.00 88.62 86 ILE A CA 1
ATOM 717 C C . ILE A 1 86 ? -1.603 -1.299 -4.642 1.00 88.62 86 ILE A C 1
ATOM 719 O O . ILE A 1 86 ? -2.050 -1.466 -5.773 1.00 88.62 86 ILE A O 1
ATOM 723 N N . ASP A 1 87 ? -1.941 -0.257 -3.887 1.00 89.50 87 ASP A N 1
ATOM 724 C CA . ASP A 1 87 ? -2.714 0.881 -4.383 1.00 89.50 87 ASP A CA 1
ATOM 725 C C . ASP A 1 87 ? -1.760 1.869 -5.079 1.00 89.50 87 ASP A C 1
ATOM 727 O O . ASP A 1 87 ? -1.090 2.691 -4.442 1.00 89.50 87 ASP A O 1
ATOM 731 N N . PHE A 1 88 ? -1.633 1.741 -6.404 1.00 87.62 88 PHE A N 1
ATOM 732 C CA . PHE A 1 88 ? -0.782 2.632 -7.198 1.00 87.62 88 PHE A CA 1
ATOM 733 C C . PHE A 1 88 ? -1.356 4.041 -7.310 1.00 87.62 88 PHE A C 1
ATOM 735 O O . PHE A 1 88 ? -0.579 4.994 -7.434 1.00 87.62 88 PHE A O 1
ATOM 742 N N . ASP A 1 89 ? -2.673 4.194 -7.225 1.00 84.56 89 ASP A N 1
ATOM 743 C CA . ASP A 1 89 ? -3.327 5.492 -7.326 1.00 84.56 89 ASP A CA 1
ATOM 744 C C . ASP A 1 89 ? -3.054 6.337 -6.081 1.00 84.56 89 ASP A C 1
ATOM 746 O O . ASP A 1 89 ? -2.835 7.539 -6.198 1.00 84.56 89 ASP A O 1
ATOM 750 N N . GLN A 1 90 ? -2.905 5.719 -4.906 1.00 78.94 90 GLN A N 1
ATOM 751 C CA . GLN A 1 90 ? -2.477 6.414 -3.687 1.00 78.94 90 GLN A CA 1
ATOM 752 C C . GLN A 1 90 ? -0.961 6.507 -3.485 1.00 78.94 90 GLN A C 1
ATOM 754 O O . GLN A 1 90 ? -0.510 7.180 -2.554 1.00 78.94 90 GLN A O 1
ATOM 759 N N . SER A 1 91 ? -0.148 5.933 -4.376 1.00 75.06 91 SER A N 1
ATOM 760 C CA . SER A 1 91 ? 1.320 5.971 -4.259 1.00 75.06 91 SER A CA 1
ATOM 761 C C . SER A 1 91 ? 1.909 7.394 -4.246 1.00 75.06 91 SER A C 1
ATOM 763 O O . SER A 1 91 ? 2.986 7.619 -3.683 1.00 75.06 91 SER A O 1
ATOM 765 N N . HIS A 1 92 ? 1.191 8.384 -4.796 1.00 72.19 92 HIS A N 1
ATOM 766 C CA . HIS A 1 92 ? 1.588 9.796 -4.766 1.00 72.19 92 HIS A CA 1
ATOM 767 C C . HIS A 1 92 ? 1.548 10.415 -3.357 1.00 72.19 92 HIS A C 1
ATOM 769 O O . HIS A 1 92 ? 2.244 11.399 -3.103 1.00 72.19 92 HIS A O 1
ATOM 775 N N . ASN A 1 93 ? 0.761 9.845 -2.435 1.00 71.44 93 ASN A N 1
ATOM 776 C CA . ASN A 1 93 ? 0.692 10.251 -1.026 1.00 71.44 93 ASN A CA 1
ATOM 777 C C . ASN A 1 93 ? 1.720 9.521 -0.150 1.00 71.44 93 ASN A C 1
ATOM 779 O O . ASN A 1 93 ? 1.825 9.793 1.046 1.00 71.44 93 ASN A O 1
ATOM 783 N N . GLY A 1 94 ? 2.497 8.619 -0.744 1.00 77.25 94 GLY A N 1
ATOM 784 C CA . GLY A 1 94 ? 3.396 7.726 -0.036 1.00 77.25 94 GLY A CA 1
ATOM 785 C C . GLY A 1 94 ? 3.122 6.281 -0.423 1.00 77.25 94 GLY A C 1
ATOM 786 O O . GLY A 1 94 ? 1.988 5.869 -0.635 1.00 77.25 94 GLY A O 1
ATOM 787 N N . TRP A 1 95 ? 4.192 5.501 -0.524 1.00 85.12 95 TRP A N 1
ATOM 788 C CA . TRP A 1 95 ? 4.083 4.081 -0.825 1.00 85.12 95 TRP A CA 1
ATOM 789 C C . TRP A 1 95 ? 3.729 3.309 0.439 1.00 85.12 95 TRP A C 1
ATOM 791 O O . TRP A 1 95 ? 4.445 3.401 1.438 1.00 85.12 95 TRP A O 1
ATOM 801 N N . HIS A 1 96 ? 2.660 2.527 0.348 1.00 85.19 96 HIS A N 1
ATOM 802 C CA . HIS A 1 96 ? 2.216 1.595 1.372 1.00 85.19 96 HIS A CA 1
ATOM 803 C C . HIS A 1 96 ? 2.251 0.202 0.768 1.00 85.19 96 HIS A C 1
ATOM 805 O O . HIS A 1 96 ? 1.278 -0.242 0.169 1.00 85.19 96 HIS A O 1
ATOM 811 N N . ILE A 1 97 ? 3.402 -0.454 0.874 1.00 88.38 97 ILE A N 1
ATOM 812 C CA . ILE A 1 97 ? 3.613 -1.741 0.227 1.00 88.38 97 ILE A CA 1
ATOM 813 C C . ILE A 1 97 ? 3.596 -2.845 1.286 1.00 88.38 97 ILE A C 1
ATOM 815 O O . ILE A 1 97 ? 4.495 -2.850 2.129 1.00 88.38 97 ILE A O 1
ATOM 819 N N . PRO A 1 98 ? 2.627 -3.772 1.254 1.00 89.44 98 PRO A N 1
ATOM 820 C CA . PRO A 1 98 ? 2.656 -4.963 2.094 1.00 89.44 98 PRO A CA 1
ATOM 821 C C . PRO A 1 98 ? 3.949 -5.756 1.850 1.00 89.44 98 PRO A C 1
ATOM 823 O O . PRO A 1 98 ? 4.253 -6.165 0.726 1.00 89.44 98 PRO A O 1
ATOM 826 N N . ALA A 1 99 ? 4.785 -5.869 2.881 1.00 86.19 99 ALA A N 1
ATOM 827 C CA . ALA A 1 99 ? 6.145 -6.375 2.747 1.00 86.19 99 ALA A CA 1
ATOM 828 C C . ALA A 1 99 ? 6.182 -7.875 2.460 1.00 86.19 99 ALA A C 1
ATOM 830 O O . ALA A 1 99 ? 7.016 -8.316 1.674 1.00 86.19 99 ALA A O 1
ATOM 831 N N . GLU A 1 100 ? 5.311 -8.654 3.097 1.00 85.38 100 GLU A N 1
ATOM 832 C CA . GLU A 1 100 ? 5.282 -10.110 2.958 1.00 85.38 100 GLU A CA 1
ATOM 833 C C . GLU A 1 100 ? 4.875 -10.509 1.537 1.00 85.38 100 GLU A C 1
ATOM 835 O O . GLU A 1 100 ? 5.620 -11.213 0.852 1.00 85.38 100 GLU A O 1
ATOM 840 N N . GLU A 1 101 ? 3.775 -9.939 1.056 1.00 86.25 101 GLU A N 1
ATOM 841 C CA . GLU A 1 101 ? 3.233 -10.125 -0.283 1.00 86.25 101 GLU A CA 1
ATOM 842 C C . GLU A 1 101 ? 4.234 -9.660 -1.343 1.00 86.25 101 GLU A C 1
ATOM 844 O O . GLU A 1 101 ? 4.469 -10.359 -2.331 1.00 86.25 101 GLU A O 1
ATOM 849 N N . LEU A 1 102 ? 4.908 -8.521 -1.121 1.00 87.00 102 LEU A N 1
ATOM 850 C CA . LEU A 1 102 ? 5.938 -8.060 -2.047 1.00 87.00 102 LEU A CA 1
ATOM 851 C C . LEU A 1 102 ? 7.172 -8.967 -2.043 1.00 87.00 102 LEU A C 1
ATOM 853 O O . LEU A 1 102 ? 7.741 -9.203 -3.106 1.00 87.00 102 LEU A O 1
ATOM 857 N N . ILE A 1 103 ? 7.619 -9.478 -0.891 1.00 85.50 103 ILE A N 1
ATOM 858 C CA . ILE A 1 103 ? 8.739 -10.431 -0.836 1.00 85.50 103 ILE A CA 1
ATOM 859 C C . ILE A 1 103 ? 8.376 -11.712 -1.587 1.00 85.50 103 ILE A C 1
ATOM 861 O O . ILE A 1 103 ? 9.209 -12.223 -2.338 1.00 85.50 103 ILE A O 1
ATOM 865 N N . GLU A 1 104 ? 7.168 -12.237 -1.390 1.00 86.62 104 GLU A N 1
ATOM 866 C CA . GLU A 1 104 ? 6.693 -13.445 -2.061 1.00 86.62 104 GLU A CA 1
ATOM 867 C C . GLU A 1 104 ? 6.582 -13.242 -3.576 1.00 86.62 104 GLU A C 1
ATOM 869 O O . GLU A 1 104 ? 7.157 -14.020 -4.343 1.00 86.62 104 GLU A O 1
ATOM 874 N N . PHE A 1 105 ? 5.958 -12.142 -4.006 1.00 87.31 105 PHE A N 1
ATOM 875 C CA . PHE A 1 105 ? 5.890 -11.743 -5.409 1.00 87.31 105 PHE A CA 1
ATOM 876 C C . PHE A 1 105 ? 7.289 -11.596 -6.018 1.00 87.31 105 PHE A C 1
ATOM 878 O O . PHE A 1 105 ? 7.596 -12.155 -7.070 1.00 87.31 105 PHE A O 1
ATOM 885 N N . ASN A 1 106 ? 8.189 -10.898 -5.327 1.00 82.00 106 ASN A N 1
ATOM 886 C CA . ASN A 1 106 ? 9.553 -10.686 -5.793 1.00 82.00 106 ASN A CA 1
ATOM 887 C C . ASN A 1 106 ? 10.317 -12.017 -5.922 1.00 82.00 106 ASN A C 1
ATOM 889 O O . ASN A 1 106 ? 11.023 -12.237 -6.905 1.00 82.00 106 ASN A O 1
ATOM 893 N N . ARG A 1 107 ? 10.144 -12.947 -4.971 1.00 81.69 107 ARG A N 1
ATOM 894 C CA . ARG A 1 107 ? 10.727 -14.299 -5.044 1.00 81.69 107 ARG A CA 1
ATOM 895 C C . ARG A 1 107 ? 10.199 -15.090 -6.240 1.00 81.69 107 ARG A C 1
ATOM 897 O O . ARG A 1 107 ? 11.007 -15.719 -6.919 1.00 81.69 107 ARG A O 1
ATOM 904 N N . SER A 1 108 ? 8.896 -15.048 -6.524 1.00 82.19 108 SER A N 1
ATOM 905 C CA . SER A 1 108 ? 8.308 -15.797 -7.647 1.00 82.19 108 SER A CA 1
ATOM 906 C C . SER A 1 108 ? 8.768 -15.277 -9.017 1.00 82.19 108 SER A C 1
ATOM 908 O O . SER A 1 108 ? 8.930 -16.063 -9.951 1.00 82.19 108 SER A O 1
ATOM 910 N N . HIS A 1 109 ? 9.070 -13.980 -9.123 1.00 76.69 109 HIS A N 1
ATOM 911 C CA . HIS A 1 109 ? 9.542 -13.340 -10.355 1.00 76.69 109 HIS A CA 1
ATOM 912 C C . HIS A 1 109 ? 11.058 -13.437 -10.556 1.00 76.69 109 HIS A C 1
ATOM 914 O O . HIS A 1 109 ? 11.530 -13.526 -11.691 1.00 76.69 109 HIS A O 1
ATOM 920 N N . HIS A 1 110 ? 11.838 -13.460 -9.471 1.00 64.88 110 HIS A N 1
ATOM 921 C CA . HIS A 1 110 ? 13.291 -13.635 -9.546 1.00 64.88 110 HIS A CA 1
ATOM 922 C C . HIS A 1 110 ? 13.741 -15.092 -9.715 1.00 64.88 110 HIS A C 1
ATOM 924 O O . HIS A 1 110 ? 14.879 -15.310 -10.117 1.00 64.88 110 HIS A O 1
ATOM 930 N N . TYR A 1 111 ? 12.861 -16.082 -9.525 1.00 44.69 111 TYR A N 1
ATOM 931 C CA . TYR A 1 111 ? 13.158 -17.504 -9.772 1.00 44.69 111 TYR A CA 1
ATOM 932 C C . TYR A 1 111 ? 13.252 -17.901 -11.265 1.00 44.69 111 TYR A C 1
ATOM 934 O O . TYR A 1 111 ? 13.298 -19.085 -11.586 1.00 44.69 111 TYR A O 1
ATOM 942 N N . ARG A 1 112 ? 13.270 -16.935 -12.197 1.00 40.16 112 ARG A N 1
ATOM 943 C CA . ARG A 1 112 ? 13.367 -17.180 -13.653 1.00 40.16 112 ARG A CA 1
ATOM 944 C C . ARG A 1 112 ? 14.707 -16.800 -14.296 1.00 40.16 112 ARG A C 1
ATOM 946 O O . ARG A 1 112 ? 14.789 -16.782 -15.519 1.00 40.16 112 ARG A O 1
ATOM 953 N N . TRP A 1 113 ? 15.745 -16.523 -13.509 1.00 35.06 113 TRP A N 1
ATOM 954 C CA . TRP A 1 113 ? 17.094 -16.272 -14.030 1.00 35.06 113 TRP A CA 1
ATOM 955 C C . TRP A 1 113 ? 18.148 -17.054 -13.239 1.00 35.06 113 TRP A C 1
ATOM 957 O O . TRP A 1 113 ? 18.934 -16.468 -12.496 1.00 35.06 113 TRP A O 1
ATOM 967 N N . GLU A 1 114 ? 18.148 -18.373 -13.421 1.00 33.47 114 GLU A N 1
ATOM 968 C CA . GLU A 1 114 ? 19.367 -19.194 -13.390 1.00 33.47 114 GLU A CA 1
ATOM 969 C C . GLU A 1 114 ? 19.612 -19.752 -14.794 1.00 33.47 114 GLU A C 1
ATOM 971 O O . GLU A 1 114 ? 18.626 -20.205 -15.424 1.00 33.47 114 GLU A O 1
#